Protein AF-A0A2S0WZD4-F1 (afdb_monomer_lite)

Structure (mmCIF, N/CA/C/O backbone):
data_AF-A0A2S0WZD4-F1
#
_entry.id   AF-A0A2S0WZD4-F1
#
loop_
_atom_site.group_PDB
_atom_site.id
_atom_site.type_symbol
_atom_site.label_atom_id
_atom_site.label_alt_id
_atom_site.label_comp_id
_atom_site.label_asym_id
_atom_site.label_entity_id
_atom_site.label_seq_id
_atom_site.pdbx_PDB_ins_code
_atom_site.Cartn_x
_atom_site.Cartn_y
_atom_site.Cartn_z
_atom_site.occupancy
_atom_site.B_iso_or_equiv
_atom_site.auth_seq_id
_atom_site.auth_comp_id
_atom_site.auth_asym_id
_atom_site.auth_atom_id
_atom_site.pdbx_PDB_model_num
ATOM 1 N N . MET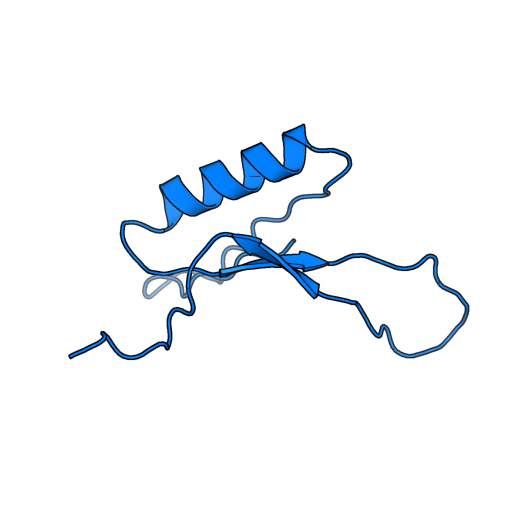 A 1 1 ? 6.384 1.683 -3.724 1.00 53.97 1 MET A N 1
ATOM 2 C CA . MET A 1 1 ? 5.080 2.066 -3.125 1.00 53.97 1 MET A CA 1
ATOM 3 C C . MET A 1 1 ? 5.345 2.822 -1.837 1.00 53.97 1 MET A C 1
ATOM 5 O O . MET A 1 1 ? 6.219 2.377 -1.120 1.00 53.97 1 MET A O 1
ATOM 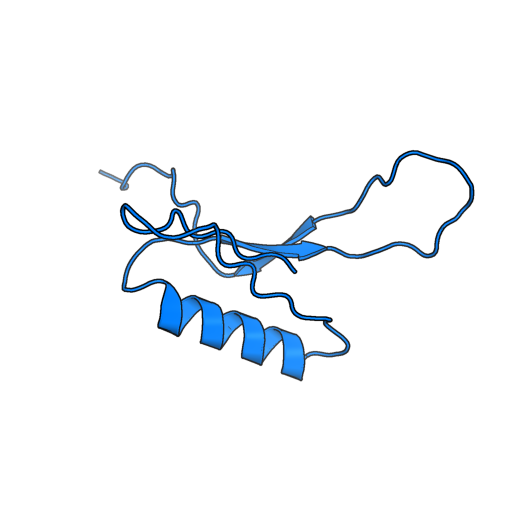9 N N . ASN A 1 2 ? 4.641 3.922 -1.551 1.00 47.22 2 ASN A N 1
ATOM 10 C CA . ASN A 1 2 ? 4.880 4.742 -0.356 1.00 47.22 2 ASN A CA 1
ATOM 11 C C . ASN A 1 2 ? 3.596 4.830 0.485 1.00 47.22 2 ASN A C 1
ATOM 13 O O . ASN A 1 2 ? 2.601 5.374 0.006 1.00 47.22 2 ASN A O 1
ATOM 17 N N . TYR A 1 3 ? 3.609 4.312 1.715 1.00 53.56 3 TYR A N 1
ATOM 18 C CA . TYR A 1 3 ? 2.544 4.544 2.697 1.00 53.56 3 TYR A CA 1
ATOM 19 C C . TYR A 1 3 ? 2.888 5.760 3.564 1.00 53.56 3 TYR A C 1
ATOM 21 O O . TYR A 1 3 ? 4.009 5.874 4.050 1.00 53.56 3 TYR A O 1
ATOM 29 N N . TRP A 1 4 ? 1.926 6.667 3.754 1.00 53.84 4 TRP A N 1
ATOM 30 C CA . TRP A 1 4 ? 2.092 7.865 4.576 1.00 53.84 4 TRP A CA 1
ATOM 31 C C . TRP A 1 4 ? 0.997 7.909 5.640 1.00 53.84 4 TRP A C 1
ATOM 33 O O . TRP A 1 4 ? -0.144 8.275 5.362 1.00 53.84 4 TRP A O 1
ATOM 43 N N . GLU A 1 5 ? 1.337 7.565 6.878 1.00 56.56 5 GLU A N 1
ATOM 44 C CA . GLU A 1 5 ? 0.453 7.780 8.022 1.00 56.56 5 GLU A CA 1
ATOM 45 C C . GLU A 1 5 ? 0.829 9.074 8.737 1.00 56.56 5 GLU A C 1
ATOM 47 O O . GLU A 1 5 ? 2.001 9.306 9.035 1.00 56.56 5 GLU A O 1
ATOM 52 N N . ARG A 1 6 ? -0.173 9.903 9.061 1.00 50.31 6 ARG A N 1
ATOM 53 C CA . ARG A 1 6 ? 0.028 11.037 9.965 1.00 50.31 6 ARG A CA 1
ATOM 54 C C . ARG A 1 6 ? 0.419 10.487 11.344 1.00 50.31 6 ARG A C 1
ATOM 56 O O . ARG A 1 6 ? -0.427 9.868 11.992 1.00 50.31 6 ARG A O 1
ATOM 63 N N . PRO A 1 7 ? 1.654 10.724 11.810 1.00 51.97 7 PRO A N 1
ATOM 64 C CA . PRO A 1 7 ? 2.117 10.154 13.062 1.00 51.97 7 PRO A CA 1
ATOM 65 C C . PRO A 1 7 ? 1.380 10.755 14.265 1.00 51.97 7 PRO A C 1
ATOM 67 O O . PRO A 1 7 ? 0.910 11.899 14.232 1.00 51.97 7 PRO A O 1
ATOM 70 N N . ALA A 1 8 ? 1.313 9.987 15.356 1.00 59.44 8 ALA A N 1
ATOM 71 C CA . ALA A 1 8 ? 0.923 10.509 16.662 1.00 59.44 8 ALA A CA 1
ATOM 72 C C . ALA A 1 8 ? 1.856 11.670 17.079 1.00 59.44 8 ALA A C 1
ATOM 74 O O . ALA A 1 8 ? 3.009 11.715 16.634 1.00 59.44 8 ALA A O 1
ATOM 75 N N . PRO A 1 9 ? 1.403 12.607 17.938 1.00 51.44 9 PRO A N 1
ATOM 76 C CA . PRO A 1 9 ? 2.251 13.696 18.416 1.00 51.44 9 PRO A CA 1
ATOM 77 C C . PRO A 1 9 ? 3.568 13.150 18.992 1.00 51.44 9 PRO A C 1
ATOM 79 O O . PRO A 1 9 ? 3.547 12.374 19.944 1.00 51.44 9 PRO A O 1
ATOM 82 N N . GLY A 1 10 ? 4.701 13.539 18.397 1.00 51.75 10 GLY A N 1
ATOM 83 C CA . GLY A 1 10 ? 6.042 13.094 18.805 1.00 51.75 10 GLY A CA 1
ATOM 84 C C . GLY A 1 10 ? 6.725 12.069 17.889 1.00 51.75 10 GLY A C 1
ATOM 85 O O . GLY A 1 10 ? 7.878 11.737 18.148 1.00 51.75 10 GLY A O 1
ATOM 86 N N . PHE A 1 11 ? 6.078 11.602 16.817 1.00 42.88 11 PHE A N 1
ATOM 87 C CA . PHE A 1 11 ? 6.673 10.673 15.845 1.00 42.88 11 PHE A CA 1
ATOM 88 C C . PHE A 1 11 ? 6.833 11.320 14.457 1.00 42.88 11 PHE A C 1
ATOM 90 O O . PHE A 1 11 ? 6.095 12.238 14.101 1.00 42.88 11 PHE A O 1
ATOM 97 N N . GLY A 1 12 ? 7.829 10.871 13.684 1.00 47.97 12 GLY A N 1
ATOM 98 C CA . GLY A 1 12 ? 8.016 11.254 12.278 1.00 47.97 12 GLY A CA 1
ATOM 99 C C . GLY A 1 12 ? 7.123 10.435 11.343 1.00 47.97 12 GLY A C 1
ATOM 100 O O . GLY A 1 12 ? 6.547 9.433 11.760 1.00 47.97 12 GLY A O 1
ATOM 101 N N . TRP A 1 13 ? 6.989 10.861 10.085 1.00 45.56 13 TRP A N 1
ATOM 102 C CA . TRP A 1 13 ? 6.315 10.064 9.056 1.00 45.56 13 TRP A CA 1
ATOM 103 C C . TRP A 1 13 ? 6.990 8.691 8.947 1.00 45.56 13 TRP A C 1
ATOM 105 O O . TRP A 1 13 ? 8.196 8.625 8.711 1.00 45.56 13 TRP A O 1
ATOM 115 N N . ASN A 1 14 ? 6.226 7.612 9.124 1.00 46.41 14 ASN A N 1
ATOM 116 C CA . ASN A 1 14 ? 6.706 6.265 8.833 1.00 46.41 14 ASN A CA 1
ATOM 117 C C . ASN A 1 14 ? 6.492 6.007 7.343 1.00 46.41 14 ASN A C 1
ATOM 119 O O . ASN A 1 14 ? 5.362 6.103 6.865 1.00 46.41 14 ASN A O 1
ATOM 123 N N . LEU A 1 15 ? 7.585 5.742 6.628 1.00 51.12 15 LEU A N 1
ATOM 124 C CA . LEU A 1 15 ? 7.570 5.332 5.232 1.00 51.12 15 LEU A CA 1
ATOM 125 C C . LEU A 1 15 ? 7.870 3.837 5.180 1.00 51.12 15 LEU A C 1
ATOM 127 O O . LEU A 1 15 ? 9.025 3.441 5.332 1.00 51.12 15 LEU A O 1
ATOM 131 N N . ASP A 1 16 ? 6.844 3.034 4.927 1.00 63.69 16 ASP A N 1
ATOM 132 C CA . ASP A 1 16 ? 7.022 1.642 4.528 1.00 63.69 16 ASP A CA 1
ATOM 133 C C . ASP A 1 16 ? 6.964 1.567 3.001 1.00 63.69 16 ASP A C 1
ATOM 135 O O . ASP A 1 16 ? 6.025 2.078 2.372 1.00 63.69 16 ASP A O 1
ATOM 139 N N . ALA A 1 17 ? 8.012 0.992 2.404 1.00 64.00 17 ALA A N 1
ATOM 140 C CA . ALA A 1 17 ? 8.179 0.930 0.961 1.00 64.00 17 ALA A CA 1
ATOM 141 C C . ALA A 1 17 ? 8.377 -0.500 0.453 1.00 64.00 17 ALA A C 1
ATOM 143 O O . ALA A 1 17 ? 9.277 -1.209 0.894 1.00 64.00 17 ALA A O 1
ATOM 144 N N . TRP A 1 18 ? 7.564 -0.882 -0.537 1.00 67.56 18 TRP A N 1
ATOM 145 C CA . TRP A 1 18 ? 7.666 -2.156 -1.256 1.00 67.56 18 TRP A CA 1
ATOM 146 C C . TRP A 1 18 ? 8.094 -1.946 -2.707 1.00 67.56 18 TRP A C 1
ATOM 148 O O . TRP A 1 18 ? 7.578 -1.051 -3.396 1.00 67.56 18 TRP A O 1
ATOM 158 N N . THR A 1 19 ? 8.983 -2.826 -3.170 1.00 76.38 19 THR A N 1
ATOM 159 C CA . THR A 1 19 ? 9.233 -3.093 -4.590 1.00 76.38 19 THR A CA 1
ATOM 160 C C . THR A 1 19 ? 8.314 -4.226 -5.022 1.00 76.38 19 THR A C 1
ATOM 162 O O . THR A 1 19 ? 8.330 -5.294 -4.419 1.00 76.38 19 THR A O 1
ATOM 165 N N . LEU A 1 20 ? 7.509 -3.994 -6.057 1.00 82.38 20 LEU A N 1
ATOM 166 C CA . LEU A 1 20 ? 6.562 -4.979 -6.574 1.00 82.38 20 LEU A CA 1
ATOM 167 C C . LEU A 1 20 ? 7.185 -5.670 -7.790 1.00 82.38 20 LEU A C 1
ATOM 169 O O . LEU A 1 20 ? 7.327 -5.058 -8.845 1.00 82.38 20 LEU A O 1
ATOM 173 N N . SER A 1 21 ? 7.577 -6.930 -7.636 1.00 84.31 21 SER A N 1
ATOM 174 C CA . SER A 1 21 ? 8.169 -7.764 -8.691 1.00 84.31 21 SER A CA 1
ATOM 175 C C . SER A 1 21 ? 7.186 -8.787 -9.267 1.00 84.31 21 SER A C 1
ATOM 177 O O . SER A 1 21 ? 7.379 -9.287 -10.376 1.00 84.31 21 SER A O 1
ATOM 179 N N . GLY A 1 22 ? 6.096 -9.069 -8.550 1.00 83.69 22 GLY A N 1
ATOM 180 C CA . GLY A 1 22 ? 5.045 -9.966 -9.012 1.00 83.69 22 GLY A CA 1
ATOM 181 C C . GLY A 1 22 ? 3.775 -9.910 -8.169 1.00 83.69 22 GLY A C 1
ATOM 182 O O . GLY A 1 22 ? 3.627 -9.103 -7.253 1.00 83.69 22 GLY A O 1
ATOM 183 N N . THR A 1 23 ? 2.830 -10.798 -8.483 1.00 87.75 23 THR A N 1
ATOM 184 C CA . THR A 1 23 ? 1.509 -10.840 -7.834 1.00 87.75 23 THR A CA 1
ATOM 185 C C . THR A 1 23 ? 1.586 -11.102 -6.329 1.00 87.75 23 THR A C 1
ATOM 187 O O . THR A 1 23 ? 0.749 -10.594 -5.590 1.00 87.75 23 THR A O 1
ATOM 190 N N . ALA A 1 24 ? 2.575 -11.869 -5.863 1.00 88.75 24 ALA A N 1
ATOM 191 C CA . ALA A 1 24 ? 2.751 -12.147 -4.438 1.00 88.75 24 ALA A CA 1
ATOM 192 C C . ALA A 1 24 ? 2.997 -10.859 -3.634 1.00 88.75 24 ALA A C 1
ATOM 194 O O . ALA A 1 24 ? 2.307 -10.625 -2.645 1.00 88.75 24 ALA A O 1
ATOM 195 N N . ASP A 1 25 ? 3.882 -9.990 -4.126 1.00 87.25 25 ASP A N 1
ATOM 196 C CA . ASP A 1 25 ? 4.230 -8.722 -3.474 1.00 87.25 25 ASP A CA 1
ATOM 197 C C . ASP A 1 25 ? 3.025 -7.772 -3.418 1.00 87.25 25 ASP A C 1
ATOM 199 O O . ASP A 1 25 ? 2.810 -7.067 -2.435 1.00 87.25 25 ASP A O 1
ATOM 203 N N . VAL A 1 26 ? 2.188 -7.790 -4.463 1.00 87.81 26 VAL A N 1
ATOM 204 C CA . VAL A 1 26 ? 0.939 -7.014 -4.506 1.00 87.81 26 VAL A CA 1
ATOM 205 C C . VAL A 1 26 ? -0.032 -7.486 -3.425 1.00 87.81 26 VAL A C 1
ATOM 207 O O . VAL A 1 26 ? -0.617 -6.666 -2.721 1.00 87.81 26 VAL A O 1
ATOM 210 N N . LEU A 1 27 ? -0.204 -8.802 -3.280 1.00 90.75 27 LEU A N 1
ATOM 211 C CA . LEU A 1 27 ? -1.092 -9.373 -2.267 1.00 90.75 27 LEU A CA 1
ATOM 212 C C . LEU A 1 27 ? -0.586 -9.104 -0.846 1.00 90.75 27 LEU A C 1
ATOM 214 O O . LEU A 1 27 ? -1.394 -8.851 0.045 1.00 90.75 27 LEU A O 1
ATOM 218 N N . GLU A 1 28 ? 0.727 -9.145 -0.634 1.00 89.31 28 GLU A N 1
ATOM 219 C CA . GLU A 1 28 ? 1.339 -8.801 0.649 1.00 89.31 28 GLU A CA 1
ATOM 220 C C . GLU A 1 28 ? 1.108 -7.329 1.003 1.00 89.31 28 GLU A C 1
ATOM 222 O O . GLU A 1 28 ? 0.626 -7.039 2.096 1.00 89.31 28 GLU A O 1
ATOM 227 N N .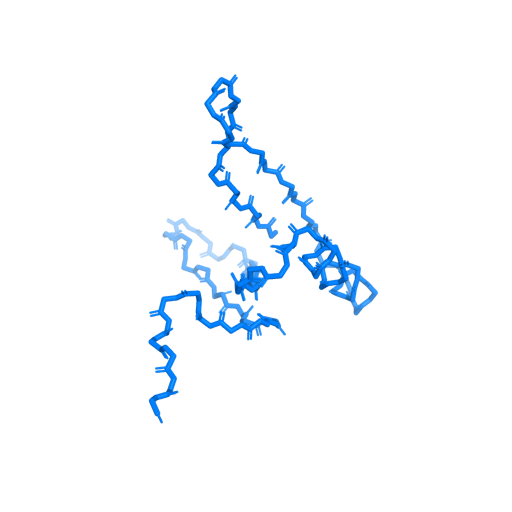 ALA A 1 29 ? 1.353 -6.411 0.064 1.00 87.56 29 ALA A N 1
ATOM 228 C CA . ALA A 1 29 ? 1.131 -4.982 0.273 1.00 87.56 29 ALA A CA 1
ATOM 229 C C . ALA A 1 29 ? -0.342 -4.653 0.582 1.00 87.56 29 ALA A C 1
ATOM 231 O O . ALA A 1 29 ? -0.622 -3.816 1.440 1.00 87.56 29 ALA A O 1
ATOM 232 N N . ILE A 1 30 ? -1.290 -5.330 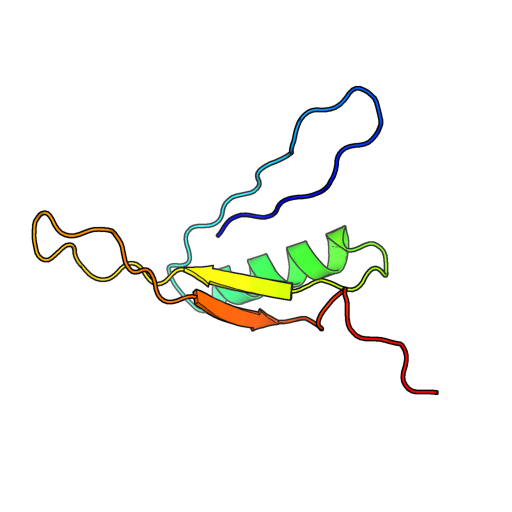-0.081 1.00 88.56 30 ILE A N 1
ATOM 233 C CA . ILE A 1 30 ? -2.725 -5.179 0.206 1.00 88.56 30 ILE A CA 1
ATOM 234 C C . ILE A 1 30 ? -3.043 -5.643 1.629 1.00 88.56 30 ILE A C 1
ATOM 236 O O . ILE A 1 30 ? -3.645 -4.882 2.383 1.00 88.56 30 ILE A O 1
ATOM 240 N N . ARG A 1 31 ? -2.605 -6.848 2.016 1.00 90.19 31 ARG A N 1
ATOM 241 C CA . ARG A 1 31 ? -2.848 -7.387 3.366 1.00 90.19 31 ARG A CA 1
ATOM 242 C C . ARG A 1 31 ? -2.252 -6.498 4.445 1.00 90.19 31 ARG A C 1
ATOM 244 O O . ARG A 1 31 ? -2.916 -6.186 5.425 1.00 90.19 31 ARG A O 1
ATOM 251 N N . TRP A 1 32 ? -1.019 -6.044 4.235 1.00 88.31 32 TRP A N 1
ATOM 252 C CA . TRP A 1 32 ? -0.371 -5.124 5.155 1.00 88.31 32 TRP A CA 1
ATOM 253 C C . TRP A 1 32 ? -1.193 -3.841 5.326 1.00 88.31 32 TRP A C 1
ATOM 255 O O . TRP A 1 32 ? -1.433 -3.419 6.457 1.00 88.31 32 TRP A O 1
ATOM 265 N N . ALA A 1 33 ? -1.677 -3.249 4.228 1.00 86.38 33 ALA A N 1
ATOM 266 C CA . ALA A 1 33 ? -2.489 -2.037 4.284 1.00 86.38 33 ALA A CA 1
ATOM 267 C C . ALA A 1 33 ? -3.819 -2.262 5.024 1.00 86.38 33 ALA A C 1
ATOM 269 O O . ALA A 1 33 ? -4.212 -1.421 5.830 1.00 86.38 33 ALA A O 1
ATOM 270 N N . GLU A 1 34 ? -4.482 -3.398 4.801 1.00 87.38 34 GLU A N 1
ATOM 271 C CA . GLU A 1 34 ? -5.710 -3.783 5.511 1.00 87.38 34 GLU A CA 1
ATOM 272 C C . GLU A 1 34 ? -5.476 -3.919 7.024 1.00 87.38 34 GLU A C 1
ATOM 274 O O . GLU A 1 34 ? -6.217 -3.325 7.814 1.00 87.38 34 GLU A O 1
ATOM 279 N N . ASP A 1 35 ? -4.407 -4.609 7.430 1.00 88.38 35 ASP A N 1
ATOM 280 C CA . ASP A 1 35 ? -4.045 -4.804 8.840 1.00 88.38 35 ASP A CA 1
ATOM 281 C C . ASP A 1 35 ? -3.701 -3.474 9.543 1.00 88.38 35 ASP A C 1
ATOM 283 O O . ASP A 1 35 ? -4.015 -3.272 10.721 1.00 88.38 35 ASP A O 1
ATOM 287 N N . HIS A 1 36 ? -3.082 -2.531 8.823 1.00 85.62 36 HIS A N 1
ATOM 288 C CA . HIS A 1 36 ? -2.616 -1.254 9.382 1.00 85.62 36 HIS A CA 1
ATOM 289 C C . HIS A 1 36 ? -3.649 -0.125 9.299 1.00 85.62 36 HIS A C 1
ATOM 291 O O . HIS A 1 36 ? -3.560 0.855 10.051 1.00 85.62 36 HIS A O 1
ATOM 297 N N . ALA A 1 37 ? -4.663 -0.251 8.442 1.00 81.75 37 ALA A N 1
ATOM 298 C CA . ALA A 1 37 ? -5.698 0.762 8.281 1.00 81.75 37 ALA A CA 1
ATOM 299 C C . ALA A 1 37 ? -6.507 0.993 9.569 1.00 81.75 37 ALA A C 1
ATOM 301 O O . ALA A 1 37 ? -6.981 2.113 9.786 1.00 81.75 37 ALA A O 1
ATOM 302 N N . LYS A 1 38 ? -6.610 -0.018 10.450 1.00 83.00 38 LYS A N 1
ATOM 303 C CA . LYS A 1 38 ? -7.348 0.048 11.729 1.00 83.00 38 LYS A CA 1
ATOM 304 C C . LYS A 1 38 ? -8.766 0.601 11.525 1.00 83.00 38 LYS A C 1
ATOM 306 O O . LYS A 1 38 ? -9.136 1.605 12.127 1.00 83.00 38 LYS A O 1
ATOM 311 N N . GLU A 1 39 ? -9.509 -0.017 10.605 1.00 80.31 39 GLU A N 1
ATOM 312 C CA . GLU A 1 39 ? -10.880 0.351 10.190 1.00 80.31 39 GLU A CA 1
ATOM 313 C C . GLU A 1 39 ? -11.024 1.690 9.440 1.00 80.31 39 GLU A C 1
ATOM 315 O O . GLU A 1 39 ? -12.123 2.054 9.015 1.00 80.31 39 GLU A O 1
ATOM 320 N N . ARG A 1 40 ? -9.932 2.430 9.213 1.00 78.88 40 ARG A N 1
ATOM 321 C CA . ARG A 1 40 ? -9.975 3.639 8.383 1.00 78.88 40 ARG A CA 1
ATOM 322 C C . ARG A 1 40 ? -10.040 3.278 6.906 1.00 78.88 40 ARG A C 1
ATOM 324 O O . ARG A 1 40 ? -9.498 2.272 6.455 1.00 78.88 40 ARG A O 1
ATOM 331 N N . ARG A 1 41 ? -10.653 4.164 6.126 1.00 77.94 41 ARG A N 1
ATOM 332 C CA . ARG A 1 41 ? -10.550 4.114 4.667 1.00 77.94 41 ARG A CA 1
ATOM 333 C C . ARG A 1 41 ? -9.122 4.451 4.249 1.00 77.94 41 ARG A C 1
ATOM 335 O O . ARG A 1 41 ? -8.501 5.346 4.820 1.00 77.94 41 ARG A O 1
ATOM 342 N N . PHE A 1 42 ? -8.635 3.745 3.242 1.00 80.62 42 PHE A N 1
ATOM 343 C CA . PHE A 1 42 ? -7.331 3.966 2.637 1.00 80.62 42 PHE A CA 1
ATOM 344 C C . PHE A 1 42 ? -7.433 3.757 1.131 1.00 80.62 42 PHE A C 1
ATOM 346 O O . PHE A 1 42 ? -8.343 3.076 0.656 1.00 80.62 42 PHE A O 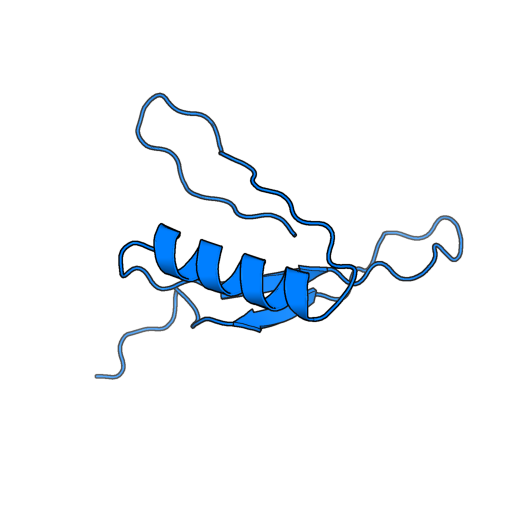1
ATOM 353 N N . GLU A 1 43 ? -6.469 4.295 0.395 1.00 81.38 43 GLU A N 1
ATOM 354 C CA . GLU A 1 43 ? -6.240 3.942 -0.999 1.00 81.38 43 GLU A CA 1
ATOM 355 C C . GLU A 1 43 ? -4.801 3.504 -1.183 1.00 81.38 43 GLU A C 1
ATOM 357 O O . GLU A 1 43 ? -3.874 4.090 -0.622 1.00 81.38 43 GLU A O 1
ATOM 362 N N . LEU A 1 44 ? -4.636 2.451 -1.974 1.00 84.56 44 LEU A N 1
ATOM 363 C CA . LEU A 1 44 ? -3.351 1.838 -2.230 1.00 84.56 44 LEU A CA 1
ATOM 364 C C . LEU A 1 44 ? -2.996 2.007 -3.706 1.00 84.56 44 LEU A C 1
ATOM 366 O O . LEU A 1 44 ? -3.736 1.537 -4.572 1.00 84.56 44 LEU A O 1
ATOM 370 N N . PHE A 1 45 ? -1.862 2.648 -3.991 1.00 83.50 45 PHE A N 1
ATOM 371 C CA . PHE A 1 45 ? -1.383 2.895 -5.352 1.00 83.50 45 PHE A CA 1
ATOM 372 C C . PHE A 1 45 ? -0.004 2.269 -5.578 1.00 83.50 45 PHE A C 1
ATOM 374 O O . PHE A 1 45 ? 0.896 2.398 -4.746 1.00 83.50 45 PHE A O 1
ATOM 381 N N . ALA A 1 46 ? 0.170 1.619 -6.725 1.00 84.56 46 ALA A N 1
ATOM 382 C CA . ALA A 1 46 ? 1.465 1.209 -7.245 1.00 84.56 46 ALA A CA 1
ATOM 383 C C . ALA A 1 46 ? 1.965 2.238 -8.256 1.00 84.56 46 ALA A C 1
ATOM 385 O O . ALA A 1 46 ? 1.227 2.669 -9.139 1.00 84.56 46 ALA A O 1
ATOM 386 N N . GLU A 1 47 ? 3.232 2.602 -8.131 1.00 82.31 47 GLU A N 1
ATOM 387 C CA . GLU A 1 47 ? 3.933 3.396 -9.128 1.00 82.31 47 GLU A CA 1
ATOM 388 C C . GLU A 1 47 ? 4.560 2.441 -10.139 1.00 82.31 47 GLU A C 1
ATOM 390 O O . GLU A 1 47 ? 5.314 1.543 -9.759 1.00 82.31 47 GLU A O 1
ATOM 395 N N . VAL A 1 48 ? 4.213 2.605 -11.413 1.00 77.19 48 VAL A N 1
ATOM 396 C CA . VAL A 1 48 ? 4.883 1.895 -12.502 1.00 77.19 48 VAL A CA 1
ATOM 397 C C . VAL A 1 48 ? 5.961 2.827 -13.025 1.00 77.19 48 VAL A C 1
ATOM 399 O O . VAL A 1 48 ? 5.648 3.844 -13.643 1.00 77.19 48 VAL A O 1
ATOM 402 N N . GLU A 1 49 ? 7.224 2.507 -12.750 1.00 69.50 49 GLU A N 1
ATOM 403 C CA . GLU A 1 49 ? 8.343 3.224 -13.355 1.00 69.50 49 GLU A CA 1
ATOM 404 C C . GLU A 1 49 ? 8.479 2.777 -14.821 1.00 69.50 49 GLU A C 1
ATOM 406 O O . GLU A 1 49 ? 8.777 1.604 -15.070 1.00 69.50 49 GLU A O 1
ATOM 411 N N . PRO A 1 50 ? 8.256 3.659 -15.815 1.00 58.25 50 PRO A N 1
ATOM 412 C CA . PRO A 1 50 ? 8.721 3.377 -17.162 1.00 58.25 50 PRO A CA 1
ATOM 413 C C . PRO A 1 50 ? 10.255 3.377 -17.168 1.00 58.25 50 PRO A C 1
ATOM 415 O O . PRO A 1 50 ? 10.891 4.173 -16.472 1.00 58.25 50 PRO A O 1
ATOM 418 N N . GLU A 1 51 ? 10.851 2.499 -17.976 1.00 56.00 51 GLU A N 1
ATOM 419 C CA . GLU A 1 51 ? 12.293 2.512 -18.229 1.00 56.00 51 GLU A CA 1
ATOM 420 C C . GLU A 1 51 ? 12.705 3.938 -18.660 1.00 56.00 51 GLU A C 1
ATOM 422 O O . GLU A 1 51 ? 12.038 4.526 -19.520 1.00 56.00 51 GLU A O 1
ATOM 427 N N . PRO A 1 52 ? 13.721 4.560 -18.031 1.00 55.72 52 PRO A N 1
ATOM 428 C CA . PRO A 1 52 ? 13.943 5.994 -18.161 1.00 55.72 52 PRO A CA 1
ATOM 429 C C . PRO A 1 52 ? 14.396 6.361 -19.578 1.00 55.72 52 PRO A C 1
ATOM 431 O O . PRO A 1 52 ? 15.575 6.279 -19.923 1.00 55.72 52 PRO A O 1
ATOM 434 N N . ALA A 1 53 ? 13.457 6.827 -20.401 1.00 51.34 53 ALA A N 1
ATOM 435 C CA . ALA A 1 53 ? 13.741 7.432 -21.694 1.00 51.34 53 ALA A CA 1
ATOM 436 C C . ALA A 1 53 ? 14.191 8.894 -21.502 1.00 51.34 53 ALA A C 1
ATOM 438 O O . ALA A 1 53 ? 13.452 9.843 -21.754 1.00 51.34 53 ALA A O 1
ATOM 439 N N . GLY A 1 54 ? 15.429 9.083 -21.041 1.00 57.06 54 GLY A N 1
ATOM 440 C CA . GLY A 1 54 ? 16.101 10.385 -21.043 1.00 57.06 54 GLY A CA 1
ATOM 441 C C . GLY A 1 54 ? 15.754 11.338 -19.890 1.00 57.06 54 GLY A C 1
ATOM 442 O O . GLY A 1 54 ? 15.235 10.950 -18.850 1.00 57.06 54 GLY A O 1
ATOM 443 N N . ASN A 1 55 ? 16.120 12.611 -20.070 1.00 58.53 55 ASN A N 1
ATOM 444 C CA . ASN A 1 55 ? 16.198 13.642 -19.021 1.00 58.53 55 ASN A CA 1
ATOM 445 C C . ASN A 1 55 ? 14.859 14.366 -18.746 1.00 58.53 55 ASN A C 1
ATOM 447 O O . ASN A 1 55 ? 14.849 15.535 -18.355 1.00 58.53 55 ASN A O 1
ATOM 451 N N . HIS A 1 56 ? 13.731 13.710 -19.014 1.00 56.22 56 HIS A N 1
ATOM 452 C CA . HIS A 1 56 ? 12.403 14.294 -18.832 1.00 56.22 56 HIS A CA 1
ATOM 453 C C . HIS A 1 56 ? 11.942 14.207 -17.366 1.00 56.22 56 HIS A C 1
ATOM 455 O O . HIS A 1 56 ? 12.390 13.320 -16.632 1.00 56.22 56 HIS A O 1
ATOM 461 N N . PRO A 1 57 ? 11.054 15.117 -16.915 1.00 58.50 57 PRO A N 1
ATOM 462 C CA . PRO A 1 57 ? 10.387 14.979 -15.627 1.00 58.50 57 PRO A CA 1
ATOM 463 C C . PRO A 1 57 ? 9.744 13.595 -15.523 1.00 58.50 57 PRO A C 1
ATOM 465 O O . PRO A 1 57 ? 9.140 13.118 -16.482 1.00 58.50 57 PRO A O 1
ATOM 468 N N . ARG A 1 58 ? 9.886 12.943 -14.367 1.00 55.22 58 ARG A N 1
ATOM 469 C CA . ARG A 1 58 ? 9.251 11.647 -14.118 1.00 55.22 58 ARG A CA 1
ATOM 470 C C . ARG A 1 58 ? 7.734 11.832 -14.101 1.00 55.22 58 ARG A C 1
ATOM 472 O O . ARG A 1 58 ? 7.179 12.296 -13.111 1.00 55.22 58 ARG A O 1
ATOM 479 N N . GLU A 1 59 ? 7.078 11.480 -15.197 1.00 59.88 59 GLU A N 1
ATOM 480 C CA . GLU A 1 59 ? 5.628 11.317 -15.261 1.00 59.88 59 GLU A CA 1
ATOM 481 C C . GLU A 1 59 ? 5.319 9.863 -14.904 1.00 59.88 59 GLU A C 1
ATOM 483 O O . GLU A 1 59 ? 5.292 8.986 -15.767 1.00 59.88 59 GLU A O 1
ATOM 488 N N . THR A 1 60 ? 5.190 9.561 -13.611 1.00 64.62 60 THR A N 1
ATOM 489 C CA . THR A 1 60 ? 4.895 8.191 -13.188 1.00 64.62 60 THR A CA 1
ATOM 490 C C . THR A 1 60 ? 3.398 7.936 -13.188 1.00 64.62 60 THR A C 1
ATOM 492 O O . THR A 1 60 ? 2.590 8.738 -12.720 1.00 64.62 60 THR A O 1
ATOM 495 N N . THR A 1 61 ? 3.011 6.804 -13.774 1.00 74.56 61 THR A N 1
ATOM 496 C CA . THR A 1 61 ? 1.612 6.380 -13.784 1.00 74.56 61 THR A CA 1
ATOM 497 C C . THR A 1 61 ? 1.326 5.648 -12.480 1.00 74.56 61 THR A C 1
ATOM 499 O O . THR A 1 61 ? 1.959 4.633 -12.178 1.00 74.56 61 THR A O 1
ATOM 502 N N . LEU A 1 62 ? 0.365 6.161 -11.711 1.00 80.38 62 LEU A N 1
ATOM 503 C CA . LEU A 1 62 ? -0.125 5.510 -10.501 1.00 80.38 62 LEU A CA 1
ATOM 504 C C . LEU A 1 62 ? -1.296 4.588 -10.841 1.00 80.38 62 LEU A C 1
ATOM 506 O O . LEU A 1 62 ? -2.316 5.022 -11.376 1.00 80.38 62 LEU A O 1
ATOM 510 N N . VAL A 1 63 ? -1.164 3.314 -10.489 1.00 83.25 63 VAL A N 1
ATOM 511 C CA . VAL A 1 63 ? -2.214 2.304 -10.628 1.00 83.25 63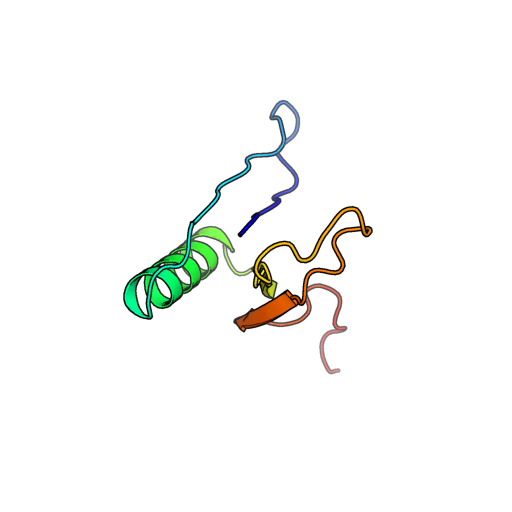 VAL A CA 1
ATOM 512 C C . VAL A 1 63 ? -2.826 2.047 -9.259 1.00 83.25 63 VAL A C 1
ATOM 514 O O . VAL A 1 63 ? -2.137 1.626 -8.332 1.00 83.25 63 VAL A O 1
ATOM 517 N N . ARG A 1 64 ? -4.132 2.281 -9.119 1.00 85.56 64 ARG A N 1
ATOM 518 C CA . ARG A 1 64 ? -4.873 1.967 -7.891 1.00 85.56 64 ARG A CA 1
ATOM 519 C C . ARG A 1 64 ? -5.036 0.455 -7.757 1.00 85.56 64 ARG A C 1
ATOM 521 O O . ARG A 1 64 ? -5.633 -0.176 -8.624 1.00 85.56 64 ARG A O 1
ATOM 528 N N . LEU A 1 65 ? -4.526 -0.109 -6.669 1.00 85.62 65 LEU A N 1
ATOM 529 C CA . LEU A 1 65 ? -4.585 -1.539 -6.375 1.00 85.62 65 LEU A CA 1
ATOM 530 C C . LEU A 1 65 ? -5.797 -1.908 -5.515 1.00 85.62 65 LEU A C 1
ATOM 532 O O . LEU A 1 65 ? -6.459 -2.904 -5.793 1.00 85.62 65 LEU A O 1
ATOM 536 N N . ALA A 1 66 ? -6.088 -1.123 -4.472 1.00 85.94 66 ALA A N 1
ATOM 537 C CA . ALA A 1 66 ? -7.121 -1.447 -3.488 1.00 85.94 66 ALA A CA 1
ATOM 538 C C . ALA A 1 66 ? -7.632 -0.210 -2.730 1.00 85.94 66 ALA A C 1
ATOM 540 O O . ALA A 1 66 ? -7.049 0.876 -2.804 1.00 85.94 66 ALA A O 1
ATOM 541 N N . GLY A 1 67 ? -8.710 -0.412 -1.967 1.00 83.12 67 GLY A N 1
ATOM 542 C CA . GLY A 1 67 ? -9.229 0.559 -1.009 1.00 83.12 67 GLY A CA 1
ATOM 543 C C . GLY A 1 67 ? -10.413 1.390 -1.510 1.00 83.12 67 GLY A C 1
ATOM 544 O O . GLY A 1 67 ? -11.052 1.072 -2.515 1.00 83.12 67 GLY A O 1
ATOM 545 N N . THR A 1 68 ? -10.721 2.465 -0.787 1.00 79.44 68 THR A N 1
ATOM 546 C CA . THR A 1 68 ? -11.823 3.409 -1.054 1.00 79.44 68 THR A CA 1
ATOM 547 C C . THR A 1 68 ? -11.356 4.816 -0.709 1.00 79.44 68 THR A C 1
ATOM 549 O O . THR A 1 68 ? -10.669 4.966 0.299 1.00 79.44 68 THR A O 1
ATOM 552 N N . ASP A 1 69 ? -11.746 5.827 -1.494 1.00 75.31 69 ASP A N 1
ATOM 553 C CA . ASP A 1 69 ? -11.349 7.220 -1.245 1.00 75.31 69 ASP A CA 1
ATOM 554 C C . ASP A 1 69 ? -11.628 7.609 0.221 1.00 75.31 69 ASP A C 1
ATOM 556 O O . ASP A 1 69 ? -12.790 7.588 0.664 1.00 75.31 69 ASP A O 1
ATOM 560 N N . PRO A 1 70 ? -10.583 7.936 1.004 1.00 72.19 70 PRO A N 1
ATOM 561 C CA . PRO A 1 70 ? -10.744 8.311 2.399 1.00 72.19 70 PRO A CA 1
ATOM 562 C C . PRO A 1 70 ? -11.515 9.622 2.575 1.00 72.19 70 PRO A C 1
ATOM 564 O O . PRO A 1 70 ? -12.037 9.867 3.660 1.00 72.19 70 PRO A O 1
ATOM 567 N N . ASN A 1 71 ? -11.632 10.429 1.519 1.00 73.31 71 ASN A N 1
ATOM 568 C CA . ASN A 1 71 ? -12.344 11.702 1.505 1.00 73.31 71 ASN A CA 1
ATOM 569 C C . ASN A 1 71 ? -13.774 11.589 0.958 1.00 73.31 71 ASN A C 1
ATOM 571 O O . ASN A 1 71 ? -14.518 12.572 0.996 1.00 73.31 71 ASN A O 1
ATOM 575 N N . ALA A 1 72 ? -14.189 10.416 0.466 1.00 76.75 72 ALA A N 1
ATOM 576 C CA . ALA A 1 72 ? -15.551 10.231 -0.014 1.00 76.75 72 ALA A CA 1
ATOM 577 C C . ALA A 1 72 ? -16.549 10.450 1.132 1.00 76.75 72 ALA A C 1
ATOM 579 O O . ALA A 1 72 ? -16.441 9.846 2.204 1.00 76.75 72 ALA A O 1
ATOM 580 N N . SER A 1 73 ? -17.560 11.289 0.908 1.00 67.94 73 SER A N 1
ATOM 581 C CA . SER A 1 73 ? -18.638 11.457 1.888 1.00 67.94 73 SER A CA 1
ATOM 582 C C . SER A 1 73 ? -19.354 10.117 2.113 1.00 67.94 73 SER A C 1
ATOM 584 O O . SER A 1 73 ? -19.509 9.349 1.158 1.00 67.94 73 SER A O 1
ATOM 586 N N . PRO A 1 74 ? -19.770 9.779 3.348 1.00 59.62 74 PRO A N 1
ATOM 587 C CA . PRO A 1 74 ? -20.640 8.629 3.550 1.00 59.62 74 PRO A CA 1
ATOM 588 C C . PRO A 1 74 ? -21.909 8.839 2.718 1.00 59.62 74 PRO A C 1
ATOM 590 O O . PRO A 1 74 ? -22.504 9.915 2.768 1.00 59.62 74 PRO A O 1
ATOM 593 N N . ALA A 1 75 ? -22.275 7.841 1.909 1.00 60.47 75 ALA A N 1
ATOM 594 C CA . ALA A 1 75 ? -23.551 7.856 1.206 1.00 60.47 75 ALA A CA 1
ATOM 595 C C . ALA A 1 75 ? -24.659 7.963 2.265 1.00 60.47 75 ALA A C 1
ATOM 597 O O . ALA A 1 75 ? -24.691 7.149 3.189 1.00 60.47 75 ALA A O 1
ATOM 598 N N . GLY A 1 76 ? -25.450 9.035 2.179 1.00 43.69 76 GLY A N 1
ATOM 599 C CA . GLY A 1 76 ? -26.561 9.313 3.091 1.00 43.69 76 GLY A CA 1
ATOM 600 C C . GLY A 1 76 ? -27.720 8.344 2.934 1.00 43.69 76 GLY A C 1
ATOM 601 O O . GLY A 1 76 ? -27.820 7.705 1.862 1.00 43.69 76 GLY A O 1
#

Foldseek 3Di:
DWDFDDDDPPDDTDTDDDDDPDPVSLVVVVVVCVVPCVPAWDWDWDWDFDDDPDDDDGPTDIDTSDTDPNPDDPDD

Radius of gyration: 14.9 Å; chains: 1; bounding box: 43×27×40 Å

pLDDT: mean 70.84, std 14.83, range [42.88, 90.75]

Sequence (76 aa):
MNYWERPAPGFGWNLDAWTLSGTADVLEAIRWAEDHAKERRFELFAEVEPEPAGNHPRETTLVRLAGTDPNASPAG

Secondary structure (DSSP, 8-state):
-EEEE-PPTT-PPEEEE----SHHHHHHHHHHHHHHHTT---EEEEEE-----SSS---PEEEEEEE--TTPPPP-

Organism: NCBI:txid2080742